Protein AF-A0A3S2V6H8-F1 (afdb_monomer_lite)

Secondary structure (DSSP, 8-state):
--------------------------------------PPPPPP--S--EETTT--HHHHHTSTTTHHHHHHHHHHT---SSTTHHHHTTSS-HHHHHHHTTTEE-----

Radius of gyration: 35.16 Å; chains: 1; bounding box: 97×59×53 Å

Structure (mmCIF, N/CA/C/O backbone):
data_AF-A0A3S2V6H8-F1
#
_entry.id   AF-A0A3S2V6H8-F1
#
loop_
_atom_site.group_PDB
_atom_site.id
_atom_site.type_symbol
_atom_site.label_atom_id
_atom_site.label_alt_id
_atom_site.label_comp_id
_atom_site.label_asym_id
_atom_site.label_entity_id
_atom_site.label_seq_id
_atom_site.pdbx_PDB_ins_code
_atom_site.Cartn_x
_atom_site.Cartn_y
_atom_site.Cartn_z
_atom_site.occupancy
_atom_site.B_iso_or_equiv
_atom_site.auth_seq_id
_atom_site.auth_comp_id
_atom_site.auth_asym_id
_atom_site.auth_atom_id
_atom_site.pdbx_PDB_model_num
ATOM 1 N N . MET A 1 1 ? 82.041 -32.390 -40.086 1.00 47.66 1 MET A N 1
ATOM 2 C CA . MET A 1 1 ? 83.362 -32.470 -39.431 1.00 47.66 1 MET A CA 1
ATOM 3 C C . MET A 1 1 ? 83.383 -31.450 -38.294 1.00 47.66 1 MET A C 1
ATOM 5 O O . MET A 1 1 ? 83.524 -30.266 -38.547 1.00 47.66 1 MET A O 1
ATOM 9 N N . THR A 1 2 ? 83.090 -31.897 -37.073 1.00 42.38 2 THR A N 1
ATOM 10 C CA . THR A 1 2 ? 83.315 -31.185 -35.789 1.00 42.38 2 THR A CA 1
ATOM 11 C C . THR A 1 2 ? 84.765 -31.460 -35.308 1.00 42.38 2 THR A C 1
ATOM 13 O O . THR A 1 2 ? 85.429 -32.228 -36.012 1.00 42.38 2 THR A O 1
ATOM 16 N N . PRO A 1 3 ? 85.302 -30.953 -34.159 1.00 59.88 3 PRO A N 1
ATOM 17 C CA . PRO A 1 3 ? 84.785 -30.036 -33.110 1.00 59.88 3 PRO A CA 1
ATOM 18 C C . PRO A 1 3 ? 85.795 -28.909 -32.678 1.00 59.88 3 PRO A C 1
ATOM 20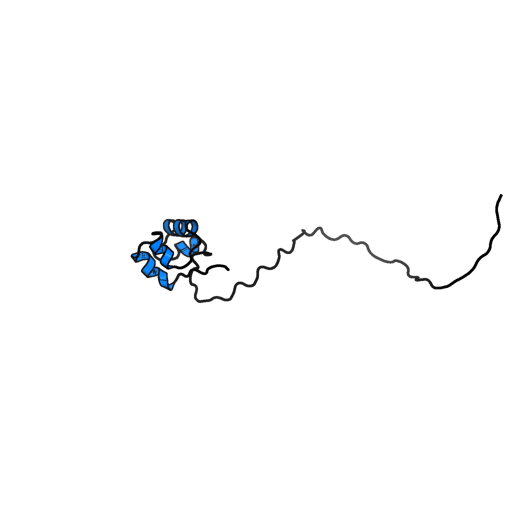 O O . PRO A 1 3 ? 86.796 -28.707 -33.359 1.00 59.88 3 PRO A O 1
ATOM 23 N N . THR A 1 4 ? 85.560 -28.240 -31.518 1.00 51.41 4 THR A N 1
ATOM 24 C CA . THR A 1 4 ? 86.513 -27.660 -30.492 1.00 51.41 4 THR A CA 1
ATOM 25 C C . THR A 1 4 ? 86.004 -26.292 -29.961 1.00 51.41 4 THR A C 1
ATOM 27 O O . THR A 1 4 ? 86.035 -25.331 -30.714 1.00 51.41 4 THR A O 1
ATOM 30 N N . ILE A 1 5 ? 85.347 -26.112 -28.794 1.00 52.03 5 ILE A N 1
ATOM 31 C CA . ILE A 1 5 ? 85.636 -26.345 -27.342 1.00 52.03 5 ILE A CA 1
ATOM 32 C C . ILE A 1 5 ? 86.384 -25.185 -26.624 1.00 52.03 5 ILE A C 1
ATOM 34 O O . ILE A 1 5 ? 87.563 -24.974 -26.903 1.00 52.03 5 ILE A O 1
ATOM 38 N N . ARG A 1 6 ? 85.712 -24.551 -25.628 1.00 44.44 6 ARG A N 1
ATOM 39 C CA . ARG A 1 6 ? 86.173 -24.035 -24.291 1.00 44.44 6 ARG A CA 1
ATOM 40 C C . ARG A 1 6 ? 85.171 -22.972 -23.756 1.00 44.44 6 ARG A C 1
ATOM 42 O O . ARG A 1 6 ? 85.129 -21.882 -24.302 1.00 44.44 6 ARG A O 1
ATOM 49 N N . SER A 1 7 ? 84.202 -23.258 -22.873 1.00 45.09 7 SER A N 1
ATOM 50 C CA . SER A 1 7 ? 84.248 -23.618 -21.429 1.00 45.09 7 SER A CA 1
ATOM 51 C C . SER A 1 7 ? 84.469 -22.449 -20.448 1.00 45.09 7 SER A C 1
ATOM 53 O O . SER A 1 7 ? 85.605 -21.998 -20.342 1.00 45.09 7 SER A O 1
ATOM 55 N N . LEU A 1 8 ? 83.457 -22.099 -19.625 1.00 45.25 8 LEU A N 1
ATOM 56 C CA . LEU A 1 8 ? 83.617 -21.823 -18.175 1.00 45.25 8 LEU A CA 1
ATOM 57 C C . LEU A 1 8 ? 82.272 -21.753 -17.398 1.00 45.25 8 LEU A C 1
ATOM 59 O O . LEU A 1 8 ? 81.368 -21.071 -17.854 1.00 45.25 8 LEU A O 1
ATOM 63 N N . ALA A 1 9 ? 82.238 -22.367 -16.198 1.00 43.03 9 ALA A N 1
ATOM 64 C CA . ALA A 1 9 ? 81.379 -22.081 -15.019 1.00 43.03 9 ALA A CA 1
ATOM 65 C C . ALA A 1 9 ? 79.824 -22.138 -15.128 1.00 43.03 9 ALA A C 1
ATOM 67 O O . ALA A 1 9 ? 79.247 -21.803 -16.150 1.00 43.03 9 ALA A O 1
ATOM 68 N N . ALA A 1 10 ? 79.053 -22.473 -14.078 1.00 40.28 10 ALA A N 1
ATOM 69 C CA . ALA A 1 10 ? 79.316 -23.203 -12.821 1.00 40.28 10 ALA A CA 1
ATOM 70 C C . ALA A 1 10 ? 77.977 -23.564 -12.112 1.00 40.28 10 ALA A C 1
ATOM 72 O O . ALA A 1 10 ? 76.957 -22.944 -12.388 1.00 40.28 10 ALA A O 1
ATOM 73 N N . ALA A 1 11 ? 78.056 -24.481 -11.134 1.00 46.00 11 ALA A N 1
ATOM 74 C CA . ALA A 1 11 ? 77.059 -24.849 -10.104 1.00 46.00 11 ALA A CA 1
ATOM 75 C C . ALA A 1 11 ? 75.820 -25.693 -10.550 1.00 46.00 11 ALA A C 1
ATOM 77 O O . ALA A 1 11 ? 75.172 -25.341 -11.525 1.00 46.00 11 ALA A O 1
ATOM 78 N N . ILE A 1 12 ? 75.448 -26.870 -9.988 1.00 52.94 12 ILE A N 1
ATOM 79 C CA . ILE A 1 12 ? 75.500 -27.455 -8.608 1.00 52.94 12 ILE A CA 1
ATOM 80 C C . ILE A 1 12 ? 74.493 -26.735 -7.688 1.00 52.94 12 ILE A C 1
ATOM 82 O O . ILE A 1 12 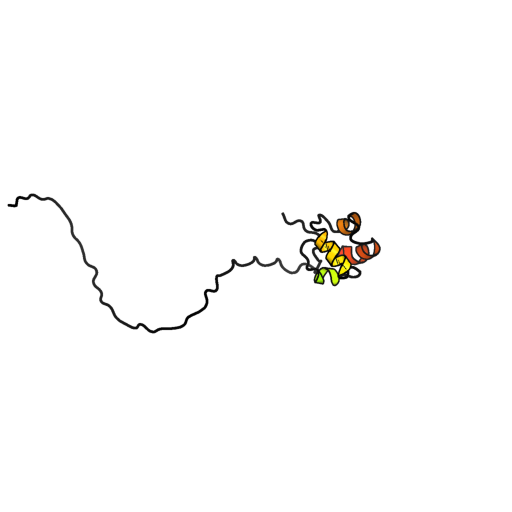? 74.644 -25.541 -7.490 1.00 52.94 12 ILE A O 1
ATOM 86 N N . LEU A 1 13 ? 73.463 -27.327 -7.064 1.00 50.56 13 LEU A N 1
ATOM 87 C CA . LEU A 1 13 ? 72.888 -28.694 -6.962 1.00 50.56 13 LEU A CA 1
ATOM 88 C C . LEU A 1 13 ? 71.332 -28.534 -6.872 1.00 50.56 13 LEU A C 1
ATOM 90 O O . LEU A 1 13 ? 70.850 -27.417 -7.022 1.00 50.56 13 LEU A O 1
ATOM 94 N N . LEU A 1 14 ? 70.440 -29.515 -6.656 1.00 48.12 14 LEU A N 1
ATOM 95 C CA . LEU A 1 14 ? 70.518 -30.908 -6.174 1.00 48.12 14 LEU A CA 1
ATOM 96 C C . LEU A 1 14 ? 69.485 -31.775 -6.953 1.00 48.12 14 LEU A C 1
ATOM 98 O O . LEU A 1 14 ? 69.334 -31.602 -8.158 1.00 48.12 14 LEU A O 1
ATOM 102 N N . ALA A 1 15 ? 68.765 -32.685 -6.289 1.00 47.25 15 ALA A N 1
ATOM 103 C CA . ALA A 1 15 ? 67.639 -33.465 -6.806 1.00 47.25 15 ALA A CA 1
ATOM 104 C C . ALA A 1 15 ? 66.547 -33.613 -5.727 1.00 47.25 15 ALA A C 1
ATOM 106 O O . ALA A 1 15 ? 66.860 -33.695 -4.540 1.00 47.25 15 ALA A O 1
ATOM 107 N N . GLY A 1 16 ? 65.278 -33.685 -6.144 1.00 44.94 16 GLY A N 1
ATOM 108 C CA . GLY A 1 16 ? 64.146 -34.087 -5.303 1.00 44.94 16 GLY A CA 1
ATOM 109 C C . GLY A 1 16 ? 63.636 -35.462 -5.735 1.00 44.94 16 GLY A C 1
ATOM 110 O O . GLY A 1 16 ? 63.381 -35.671 -6.918 1.00 44.94 16 GLY A O 1
ATOM 111 N N . LEU A 1 17 ? 63.514 -36.398 -4.791 1.00 50.97 17 LEU A N 1
ATOM 112 C CA . LEU A 1 17 ? 63.233 -37.812 -5.051 1.00 50.97 17 LEU A CA 1
ATOM 113 C C . LEU A 1 17 ? 62.063 -38.288 -4.171 1.00 50.97 17 LEU A C 1
ATOM 115 O O . LEU A 1 17 ? 62.219 -38.362 -2.956 1.00 50.97 17 LEU A O 1
ATOM 119 N N . ALA A 1 18 ? 60.910 -38.619 -4.762 1.00 42.91 18 ALA A N 1
ATOM 120 C CA . ALA A 1 18 ? 59.823 -39.353 -4.096 1.00 42.91 18 ALA A CA 1
ATOM 121 C C . ALA A 1 18 ? 58.883 -40.008 -5.128 1.00 42.91 18 ALA A C 1
ATOM 123 O O . ALA A 1 18 ? 58.598 -39.426 -6.173 1.00 42.91 18 ALA A O 1
ATOM 124 N N . ALA A 1 19 ? 58.432 -41.230 -4.837 1.00 53.44 19 ALA A N 1
ATOM 125 C CA . ALA A 1 19 ? 57.711 -42.121 -5.753 1.00 53.44 19 ALA A CA 1
ATOM 126 C C . ALA A 1 19 ? 56.174 -42.124 -5.513 1.00 53.44 19 ALA A C 1
ATOM 128 O O . ALA A 1 19 ? 55.722 -41.597 -4.495 1.00 53.44 19 ALA A O 1
ATOM 129 N N . PRO A 1 20 ? 55.354 -42.694 -6.424 1.00 60.16 20 PRO A N 1
ATOM 130 C CA . PRO A 1 20 ? 53.892 -42.582 -6.379 1.00 60.16 20 PRO A CA 1
ATOM 131 C C . PRO A 1 20 ? 53.208 -43.752 -5.652 1.00 60.16 20 PRO A C 1
ATOM 133 O O . PRO A 1 20 ? 53.627 -44.898 -5.809 1.00 60.16 20 PRO A O 1
ATOM 136 N N . ALA A 1 21 ? 52.090 -43.497 -4.957 1.00 45.72 21 ALA A N 1
ATOM 137 C CA . ALA A 1 21 ? 51.143 -44.548 -4.568 1.00 45.72 21 ALA A CA 1
ATOM 138 C C . ALA A 1 21 ? 49.734 -44.035 -4.197 1.00 45.72 21 ALA A C 1
ATOM 140 O O . ALA A 1 21 ? 49.584 -43.136 -3.376 1.00 45.72 21 ALA A O 1
ATOM 141 N N . LEU A 1 22 ? 48.748 -44.781 -4.712 1.00 45.16 22 LEU A N 1
ATOM 142 C CA . LEU A 1 22 ? 47.384 -45.048 -4.221 1.00 45.16 22 LEU A CA 1
ATOM 143 C C . LEU A 1 22 ? 46.158 -44.301 -4.795 1.00 45.16 22 LEU A C 1
ATOM 145 O O . LEU A 1 22 ? 46.011 -43.090 -4.711 1.00 45.16 22 LEU A O 1
ATOM 149 N N . ALA A 1 23 ? 45.213 -45.148 -5.230 1.00 46.94 23 ALA A N 1
ATOM 150 C CA . ALA A 1 23 ? 43.758 -44.978 -5.213 1.00 46.94 23 ALA A CA 1
ATOM 151 C C . ALA A 1 23 ? 43.127 -43.849 -6.053 1.00 46.94 23 ALA A C 1
ATOM 153 O O . ALA A 1 23 ? 42.740 -42.797 -5.551 1.00 46.94 23 ALA A O 1
ATOM 154 N N . GLN A 1 24 ? 42.830 -44.169 -7.317 1.00 49.66 24 GLN A N 1
ATOM 155 C CA . GLN A 1 24 ? 41.635 -43.626 -7.969 1.00 49.66 24 GLN A CA 1
ATOM 156 C C . GLN A 1 24 ? 40.390 -44.339 -7.416 1.00 49.66 24 GLN A C 1
ATOM 158 O O . GLN A 1 24 ? 40.323 -45.567 -7.443 1.00 49.66 24 GLN A O 1
ATOM 163 N N . ALA A 1 25 ? 39.386 -43.579 -6.981 1.00 46.19 25 ALA A N 1
ATOM 164 C CA . ALA A 1 25 ? 38.025 -44.065 -6.763 1.00 46.19 25 ALA A CA 1
ATOM 165 C C . ALA A 1 25 ? 37.035 -43.012 -7.302 1.00 46.19 25 ALA A C 1
ATOM 167 O O . ALA A 1 25 ? 37.191 -41.831 -6.984 1.00 46.19 25 ALA A O 1
ATOM 168 N N . PRO A 1 26 ? 36.051 -43.386 -8.140 1.00 55.19 26 PRO A N 1
ATOM 169 C CA . PRO A 1 26 ? 35.131 -42.430 -8.743 1.00 55.19 26 PRO A CA 1
ATOM 170 C C . PRO A 1 26 ? 33.960 -42.132 -7.801 1.00 55.19 26 PRO A C 1
ATOM 172 O O . PRO A 1 26 ? 33.284 -43.049 -7.338 1.00 55.19 26 PRO A O 1
ATOM 175 N N . ALA A 1 27 ? 33.667 -40.852 -7.565 1.00 45.69 27 ALA A N 1
ATOM 176 C CA . ALA A 1 27 ? 32.480 -40.446 -6.823 1.00 45.69 27 ALA A CA 1
ATOM 177 C C . ALA A 1 27 ? 31.816 -39.207 -7.439 1.00 45.69 27 ALA A C 1
ATOM 179 O O . ALA A 1 27 ? 32.403 -38.133 -7.483 1.00 45.69 27 ALA A O 1
ATOM 180 N N . ALA A 1 28 ? 30.564 -39.410 -7.852 1.00 44.75 28 ALA A N 1
ATOM 181 C CA . ALA A 1 28 ? 29.486 -38.432 -7.978 1.00 44.75 28 ALA A CA 1
ATOM 182 C C . ALA A 1 28 ? 29.724 -37.141 -8.792 1.00 44.75 28 ALA A C 1
ATOM 184 O O . ALA A 1 28 ? 30.356 -36.180 -8.360 1.00 44.75 28 ALA A O 1
ATOM 185 N N . MET A 1 29 ? 28.982 -37.049 -9.899 1.00 51.94 29 MET A N 1
ATOM 186 C CA . MET A 1 29 ? 28.412 -35.775 -10.336 1.00 51.94 29 MET A CA 1
ATOM 187 C C . MET A 1 29 ? 27.681 -35.105 -9.159 1.00 51.94 29 MET A C 1
ATOM 189 O O . MET A 1 29 ? 26.763 -35.696 -8.591 1.00 51.94 29 MET A O 1
ATOM 193 N N . ALA A 1 30 ? 28.029 -33.858 -8.854 1.00 53.34 30 ALA A N 1
ATOM 194 C CA . ALA A 1 30 ? 27.208 -32.954 -8.055 1.00 53.34 30 ALA A CA 1
ATOM 195 C C . ALA A 1 30 ? 27.010 -31.645 -8.846 1.00 53.34 30 ALA A C 1
ATOM 197 O O . ALA A 1 30 ? 27.920 -31.254 -9.584 1.00 53.34 30 ALA A O 1
ATOM 198 N N . PRO A 1 31 ? 25.841 -30.980 -8.769 1.00 46.88 31 PRO A N 1
ATOM 199 C CA . PRO A 1 31 ? 25.548 -29.843 -9.635 1.00 46.88 31 PRO A CA 1
ATOM 200 C C . PRO A 1 31 ? 26.437 -28.641 -9.320 1.00 46.88 31 PRO A C 1
ATOM 202 O O . PRO A 1 31 ? 26.739 -28.368 -8.159 1.00 46.88 31 PRO A O 1
ATOM 205 N N . ALA A 1 32 ? 26.770 -27.858 -10.346 1.00 49.44 32 ALA A N 1
ATOM 206 C CA . ALA A 1 32 ? 27.386 -26.550 -10.171 1.00 49.44 32 ALA A CA 1
ATOM 207 C C . ALA A 1 32 ? 26.380 -25.562 -9.548 1.00 49.44 32 ALA A C 1
ATOM 209 O O . ALA A 1 32 ? 25.735 -24.779 -10.245 1.00 49.44 32 ALA A O 1
ATOM 210 N N . THR A 1 33 ? 26.239 -25.583 -8.222 1.00 45.50 33 THR A N 1
ATOM 211 C CA . THR A 1 33 ? 25.584 -24.503 -7.480 1.00 45.50 33 THR A CA 1
ATOM 212 C C . THR A 1 33 ? 26.542 -23.325 -7.383 1.00 45.50 33 THR A C 1
ATOM 214 O O . THR A 1 33 ? 27.320 -23.213 -6.435 1.00 45.50 33 THR A O 1
ATOM 217 N N . THR A 1 34 ? 26.487 -22.445 -8.380 1.00 53.88 34 THR A N 1
ATOM 218 C CA . THR A 1 34 ? 27.122 -21.126 -8.336 1.00 53.88 34 THR A CA 1
ATOM 219 C C . THR A 1 34 ? 26.700 -20.409 -7.049 1.00 53.88 34 THR A C 1
ATOM 221 O O . THR A 1 34 ? 25.497 -20.205 -6.857 1.00 53.88 34 THR A O 1
ATOM 224 N N . PRO A 1 35 ? 27.627 -19.990 -6.169 1.00 49.97 35 PRO A N 1
ATOM 225 C CA . PRO A 1 35 ? 27.273 -19.153 -5.034 1.00 49.97 35 PRO A CA 1
ATOM 226 C C . PRO A 1 35 ? 26.843 -17.778 -5.554 1.00 49.97 35 PRO A C 1
ATOM 228 O O . PRO A 1 35 ? 27.675 -16.928 -5.872 1.00 49.97 35 PRO A O 1
ATOM 231 N N . ALA A 1 36 ? 25.533 -17.558 -5.671 1.00 58.59 36 ALA A N 1
ATOM 232 C CA . ALA A 1 36 ? 25.000 -16.217 -5.861 1.00 58.59 36 ALA A CA 1
ATOM 233 C C . ALA A 1 36 ? 25.467 -15.347 -4.675 1.00 58.59 36 ALA A C 1
ATOM 235 O O . ALA A 1 36 ? 25.407 -15.811 -3.531 1.00 58.59 36 ALA A O 1
ATOM 236 N N . PRO A 1 37 ? 25.969 -14.121 -4.912 1.00 56.22 37 PRO A N 1
ATOM 237 C CA . PRO A 1 37 ? 26.572 -13.321 -3.856 1.00 56.22 37 PRO A CA 1
ATOM 238 C C . PRO A 1 37 ? 25.553 -13.049 -2.750 1.00 56.22 37 PRO A C 1
ATOM 240 O O . PRO A 1 37 ? 24.423 -12.640 -3.021 1.00 56.22 37 PRO A O 1
ATOM 243 N N . ALA A 1 38 ? 25.972 -13.284 -1.504 1.00 56.44 38 ALA A N 1
ATOM 244 C CA . ALA A 1 38 ? 25.116 -13.202 -0.332 1.00 56.44 38 ALA A CA 1
ATOM 245 C C . ALA A 1 38 ? 24.359 -11.865 -0.279 1.00 56.44 38 ALA A C 1
ATOM 247 O O . ALA A 1 38 ? 24.951 -10.792 -0.118 1.00 56.44 38 ALA A O 1
ATOM 248 N N . GLY A 1 39 ? 23.030 -11.943 -0.391 1.00 54.03 39 GLY A N 1
ATOM 249 C CA . GLY A 1 39 ? 22.150 -10.813 -0.137 1.00 54.03 39 GLY A CA 1
ATOM 250 C C . GLY A 1 39 ? 22.389 -10.303 1.282 1.00 54.03 39 GLY A C 1
ATOM 251 O O . GLY A 1 39 ? 22.290 -11.065 2.242 1.00 54.03 39 GLY A O 1
ATOM 252 N N . LYS A 1 40 ? 22.745 -9.019 1.399 1.00 61.16 40 LYS A N 1
ATOM 253 C CA . LYS A 1 40 ? 23.036 -8.352 2.678 1.00 61.16 40 LYS A CA 1
ATOM 254 C C . LYS A 1 40 ? 21.902 -8.618 3.684 1.00 61.16 40 LYS A C 1
ATOM 256 O O . LYS A 1 40 ? 20.744 -8.579 3.260 1.00 61.16 40 LYS A O 1
ATOM 261 N N . PRO A 1 41 ? 22.191 -8.818 4.986 1.00 55.62 41 PRO A N 1
ATOM 262 C CA . PRO A 1 41 ? 21.147 -9.021 5.984 1.00 55.62 41 PRO A CA 1
ATOM 263 C C . PRO A 1 41 ? 20.136 -7.876 5.920 1.00 55.62 41 PRO A C 1
ATOM 265 O O . PRO A 1 41 ? 20.513 -6.706 6.032 1.00 55.62 41 PRO A O 1
ATOM 268 N N . ALA A 1 42 ? 18.860 -8.203 5.711 1.00 61.41 42 ALA A N 1
ATOM 269 C CA . ALA A 1 42 ? 17.801 -7.210 5.791 1.00 61.41 42 ALA A CA 1
ATOM 270 C C . ALA A 1 42 ? 17.814 -6.620 7.215 1.00 61.41 42 ALA A C 1
ATOM 272 O O . ALA A 1 42 ? 17.815 -7.393 8.178 1.00 61.41 42 ALA A O 1
ATOM 273 N N . PRO A 1 43 ? 17.881 -5.285 7.382 1.00 56.16 43 PRO A N 1
ATOM 274 C CA . PRO A 1 43 ? 17.966 -4.690 8.707 1.00 56.16 43 PRO A CA 1
ATOM 275 C C . PRO A 1 43 ? 16.728 -5.064 9.524 1.00 56.16 43 PRO A C 1
ATOM 277 O O . PRO A 1 43 ? 15.611 -5.051 9.007 1.00 56.16 43 PRO A O 1
ATOM 280 N N . ALA A 1 44 ? 16.970 -5.413 10.790 1.00 52.62 44 ALA A N 1
ATOM 281 C CA . ALA A 1 44 ? 16.011 -6.039 11.691 1.00 52.62 44 ALA A CA 1
ATOM 282 C C . ALA A 1 44 ? 14.649 -5.330 11.749 1.00 52.62 44 ALA A C 1
ATOM 284 O O . ALA A 1 44 ? 14.553 -4.115 11.555 1.00 52.62 44 ALA A O 1
ATOM 285 N N . ALA A 1 45 ? 13.616 -6.118 12.063 1.00 52.19 45 ALA A N 1
ATOM 286 C CA . ALA A 1 45 ? 12.218 -5.716 12.132 1.00 52.19 45 ALA A CA 1
ATOM 287 C C . ALA A 1 45 ? 11.999 -4.443 12.970 1.00 52.19 45 ALA A C 1
ATOM 289 O O . ALA A 1 45 ? 11.788 -4.477 14.181 1.00 52.19 45 ALA A O 1
ATOM 290 N N . LYS A 1 46 ? 11.987 -3.304 12.274 1.00 50.47 46 LYS A N 1
ATOM 291 C CA . LYS A 1 46 ? 11.282 -2.093 12.696 1.00 50.47 46 LYS A CA 1
ATOM 292 C C . LYS A 1 46 ? 9.788 -2.444 12.837 1.00 50.47 46 LYS A C 1
ATOM 294 O O . LYS A 1 46 ? 9.356 -3.416 12.206 1.00 50.47 46 LYS A O 1
ATOM 299 N N . PRO A 1 47 ? 8.979 -1.684 13.606 1.00 52.66 47 PRO A N 1
ATOM 300 C CA . PRO A 1 47 ? 7.522 -1.826 13.548 1.00 52.66 47 PRO A CA 1
ATOM 301 C C . PRO A 1 47 ? 7.085 -1.877 12.080 1.00 52.66 47 PRO A C 1
ATOM 303 O O . PRO A 1 47 ? 7.613 -1.117 11.267 1.00 52.66 47 PRO A O 1
ATOM 306 N N . ALA A 1 48 ? 6.211 -2.831 11.745 1.00 71.12 48 ALA A N 1
ATOM 307 C CA . ALA A 1 48 ? 5.992 -3.307 10.378 1.00 71.12 48 ALA A CA 1
ATOM 308 C C . ALA A 1 48 ? 5.213 -2.302 9.507 1.00 71.12 48 ALA A C 1
ATOM 310 O O . ALA A 1 48 ? 4.078 -2.547 9.104 1.00 71.12 48 ALA A O 1
ATOM 311 N N . LEU A 1 49 ? 5.828 -1.151 9.237 1.00 86.19 49 LEU A N 1
ATOM 312 C CA . LEU A 1 49 ? 5.312 -0.142 8.332 1.00 86.19 49 LEU A CA 1
ATOM 313 C C . LEU A 1 49 ? 5.645 -0.544 6.894 1.00 86.19 49 LEU A C 1
ATOM 315 O O . LEU A 1 49 ? 6.789 -0.861 6.556 1.00 86.19 49 LEU A O 1
ATOM 319 N N . VAL A 1 50 ? 4.622 -0.524 6.049 1.00 90.25 50 VAL A N 1
ATOM 320 C CA . VAL A 1 50 ? 4.691 -0.947 4.653 1.00 90.25 50 VAL A CA 1
ATOM 321 C C . VAL A 1 50 ? 5.350 0.160 3.829 1.00 90.25 50 VAL A C 1
ATOM 323 O O . VAL A 1 50 ? 4.848 1.284 3.755 1.00 90.25 50 VAL A O 1
ATOM 326 N N . ASP A 1 51 ? 6.496 -0.144 3.217 1.00 91.75 51 ASP A N 1
ATOM 327 C CA . ASP A 1 51 ? 7.222 0.807 2.373 1.00 91.75 51 ASP A CA 1
ATOM 328 C C . ASP A 1 51 ? 6.582 0.904 0.982 1.00 91.75 51 ASP A C 1
ATOM 330 O O . ASP A 1 51 ? 6.636 -0.038 0.198 1.00 91.75 51 ASP A O 1
ATOM 334 N N . ILE A 1 52 ? 5.996 2.044 0.628 1.00 91.88 52 ILE A N 1
ATOM 335 C CA . ILE A 1 52 ? 5.180 2.174 -0.593 1.00 91.88 52 ILE A CA 1
ATOM 336 C C . ILE A 1 52 ? 5.991 2.071 -1.896 1.00 91.88 52 ILE A C 1
ATOM 338 O O . ILE A 1 52 ? 5.403 1.862 -2.961 1.00 91.88 52 ILE A O 1
ATOM 342 N N . ASN A 1 53 ? 7.322 2.184 -1.814 1.00 92.50 53 ASN A N 1
ATOM 343 C CA . ASN A 1 53 ? 8.256 2.059 -2.935 1.00 92.50 53 ASN A CA 1
ATOM 344 C C . ASN A 1 53 ? 8.735 0.615 -3.151 1.00 92.50 53 ASN A C 1
ATOM 346 O O . ASN A 1 53 ? 8.986 0.228 -4.294 1.00 92.50 53 ASN A O 1
ATOM 350 N N . SER A 1 54 ? 8.835 -0.182 -2.085 1.00 89.62 54 SER A N 1
ATOM 351 C CA . SER A 1 54 ? 9.410 -1.538 -2.119 1.00 89.62 54 SER A CA 1
ATOM 352 C C . SER A 1 54 ? 8.418 -2.658 -1.799 1.00 89.62 54 SER A C 1
ATOM 354 O O . SER A 1 54 ? 8.704 -3.808 -2.116 1.00 89.62 54 SER A O 1
ATOM 356 N N . ALA A 1 55 ? 7.265 -2.359 -1.197 1.00 90.62 55 ALA A N 1
ATOM 357 C CA . ALA A 1 55 ? 6.273 -3.357 -0.802 1.00 90.62 55 ALA A CA 1
ATOM 358 C C . ALA A 1 55 ? 5.730 -4.157 -1.992 1.00 90.62 55 ALA A C 1
ATOM 360 O O . ALA A 1 55 ? 5.575 -3.626 -3.100 1.00 90.62 55 ALA A O 1
ATOM 361 N N . SER A 1 56 ? 5.377 -5.414 -1.736 1.00 91.19 56 SER A N 1
ATOM 362 C CA . SER A 1 56 ? 4.631 -6.252 -2.680 1.00 91.19 56 SER A CA 1
ATOM 363 C C . SER A 1 56 ? 3.180 -5.767 -2.828 1.00 91.19 56 SER A C 1
ATOM 365 O O . SER A 1 56 ? 2.654 -5.148 -1.897 1.00 91.19 56 SER A O 1
ATOM 367 N N . PRO A 1 57 ? 2.496 -6.047 -3.956 1.00 90.00 57 PRO A N 1
ATOM 368 C CA . PRO A 1 57 ? 1.082 -5.702 -4.121 1.00 90.00 57 PRO A CA 1
ATOM 369 C C . PRO A 1 57 ? 0.206 -6.289 -3.004 1.00 90.00 57 PRO A C 1
ATOM 371 O O . PRO A 1 57 ? -0.642 -5.575 -2.483 1.00 90.00 57 PRO A O 1
ATOM 374 N N . ASP A 1 58 ? 0.480 -7.512 -2.550 1.00 89.75 58 ASP A N 1
ATOM 375 C CA . ASP A 1 58 ? -0.232 -8.187 -1.452 1.00 89.75 58 ASP A CA 1
ATOM 376 C C . ASP A 1 58 ? -0.053 -7.478 -0.097 1.00 89.75 58 ASP A C 1
ATOM 378 O O . ASP A 1 58 ? -0.980 -7.388 0.704 1.00 89.75 58 ASP A O 1
ATOM 382 N N . GLN A 1 59 ? 1.131 -6.907 0.161 1.00 90.94 59 GLN A N 1
ATOM 383 C CA . GLN A 1 59 ? 1.382 -6.125 1.381 1.00 90.94 59 GLN A CA 1
ATOM 384 C C . GLN A 1 59 ? 0.655 -4.779 1.370 1.00 90.94 59 GLN A C 1
ATOM 386 O O . GLN A 1 59 ? 0.354 -4.236 2.431 1.00 90.94 59 GLN A O 1
ATOM 391 N N . LEU A 1 60 ? 0.402 -4.229 0.181 1.00 91.00 60 LEU A N 1
ATOM 392 C CA . LEU A 1 60 ? -0.412 -3.033 0.017 1.00 91.00 60 LEU A CA 1
ATOM 393 C C . LEU A 1 60 ? -1.902 -3.381 0.113 1.00 91.00 60 LEU A C 1
ATOM 395 O O . LEU A 1 60 ? -2.629 -2.662 0.785 1.00 91.00 60 LEU A O 1
ATOM 399 N N . ASP A 1 61 ? -2.347 -4.482 -0.497 1.00 90.25 61 ASP A N 1
ATOM 400 C CA . ASP A 1 61 ? -3.725 -4.993 -0.417 1.00 90.25 61 ASP A CA 1
ATOM 401 C C . ASP A 1 61 ? -4.176 -5.229 1.034 1.00 90.25 61 ASP A C 1
ATOM 403 O O . ASP A 1 61 ? -5.256 -4.778 1.415 1.00 90.25 61 ASP A O 1
ATOM 407 N N . ALA A 1 62 ? -3.295 -5.795 1.869 1.00 89.31 62 ALA A N 1
ATOM 408 C CA . ALA A 1 62 ? -3.518 -6.024 3.299 1.00 89.31 62 ALA A CA 1
ATOM 409 C C . ALA A 1 62 ? -3.729 -4.746 4.149 1.00 89.31 62 ALA A C 1
ATOM 411 O O . ALA A 1 62 ? -4.038 -4.838 5.342 1.00 89.31 62 ALA A O 1
ATOM 412 N N . LEU A 1 63 ? -3.555 -3.546 3.582 1.00 88.94 63 LEU A N 1
ATOM 413 C CA . LEU A 1 63 ? -3.840 -2.280 4.261 1.00 88.94 63 LEU A CA 1
ATOM 414 C C . LEU A 1 63 ? -5.328 -1.898 4.127 1.00 88.94 63 LEU A C 1
ATOM 416 O O . LEU A 1 63 ? -5.903 -1.990 3.037 1.00 88.94 63 LEU A O 1
ATOM 420 N N . PRO A 1 64 ? -5.963 -1.382 5.198 1.00 87.75 64 PRO A N 1
ATOM 421 C CA . PRO A 1 64 ? -7.387 -1.063 5.184 1.00 87.75 64 PRO A CA 1
ATOM 422 C C . PRO A 1 64 ? -7.726 -0.020 4.108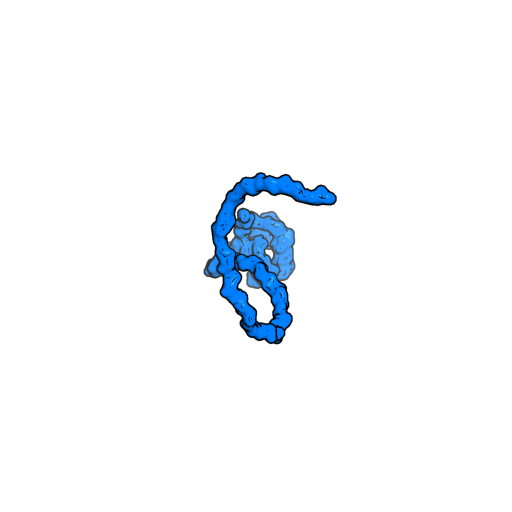 1.00 87.75 64 PRO A C 1
ATOM 424 O O . PRO A 1 64 ? -7.213 1.096 4.117 1.00 87.75 64 PRO A O 1
ATOM 427 N N . GLY A 1 65 ? -8.615 -0.388 3.182 1.00 87.00 65 GLY A N 1
ATOM 428 C CA . GLY A 1 65 ? -9.115 0.495 2.123 1.00 87.00 65 GLY A CA 1
ATOM 429 C C . GLY A 1 65 ? -8.236 0.610 0.870 1.00 87.00 65 GLY A C 1
ATOM 430 O O . GLY A 1 65 ? -8.629 1.318 -0.059 1.00 87.00 65 GLY A O 1
ATOM 431 N N . ILE A 1 66 ? -7.088 -0.077 0.807 1.00 89.62 66 ILE A N 1
ATOM 432 C CA . ILE A 1 66 ? -6.293 -0.194 -0.426 1.00 89.62 66 ILE A CA 1
ATOM 433 C C . ILE A 1 66 ? -6.973 -1.186 -1.380 1.00 89.62 66 ILE A C 1
ATOM 435 O O . ILE A 1 66 ? -7.602 -0.772 -2.357 1.00 89.62 66 ILE A O 1
ATOM 439 N N . GLY A 1 67 ? -6.868 -2.487 -1.101 1.00 89.75 67 GLY A N 1
ATOM 440 C CA . GLY A 1 67 ? -7.283 -3.539 -2.029 1.00 89.75 67 GLY A CA 1
ATOM 441 C C . GLY A 1 67 ? -6.478 -3.574 -3.344 1.00 89.75 67 GLY A C 1
ATOM 442 O O . GLY A 1 67 ? -5.816 -2.604 -3.734 1.00 89.75 67 GLY A O 1
ATOM 443 N N . ALA A 1 68 ? -6.578 -4.679 -4.082 1.00 90.25 68 ALA A N 1
ATOM 444 C CA . ALA A 1 68 ? -5.778 -4.958 -5.277 1.00 90.25 68 ALA A CA 1
ATOM 445 C C . ALA A 1 68 ? -5.787 -3.824 -6.323 1.00 90.25 68 ALA A C 1
ATOM 447 O O . ALA A 1 68 ? -4.752 -3.503 -6.909 1.00 90.25 68 ALA A O 1
ATOM 448 N N . ALA A 1 69 ? -6.931 -3.157 -6.516 1.00 90.50 69 ALA A N 1
ATOM 449 C CA . ALA A 1 69 ? -7.066 -2.047 -7.462 1.00 90.50 69 ALA A CA 1
ATOM 450 C C . ALA A 1 69 ? -6.198 -0.829 -7.090 1.00 90.50 69 ALA A C 1
ATOM 452 O O . ALA A 1 69 ? -5.547 -0.240 -7.958 1.00 90.50 69 ALA A O 1
ATOM 453 N N . ARG A 1 70 ? -6.149 -0.446 -5.804 1.00 90.81 70 ARG A N 1
ATOM 454 C CA . ARG A 1 70 ? -5.284 0.654 -5.345 1.00 90.81 70 ARG A CA 1
ATOM 455 C C . ARG A 1 70 ? -3.841 0.188 -5.196 1.00 90.81 70 ARG A C 1
ATOM 457 O O . ARG A 1 70 ? -2.947 0.953 -5.537 1.00 90.81 70 ARG A O 1
ATOM 464 N N . ALA A 1 71 ? -3.598 -1.054 -4.773 1.00 92.50 71 ALA A N 1
ATOM 465 C CA . ALA A 1 71 ? -2.257 -1.634 -4.714 1.00 92.50 71 ALA A CA 1
ATOM 466 C C . ALA A 1 71 ? -1.569 -1.588 -6.091 1.00 92.50 71 ALA A C 1
ATOM 468 O O . ALA A 1 71 ? -0.446 -1.098 -6.201 1.00 92.50 71 ALA A O 1
ATOM 469 N N . ALA A 1 72 ? -2.272 -1.979 -7.160 1.00 92.94 72 ALA A N 1
ATOM 470 C CA . ALA A 1 72 ? -1.779 -1.869 -8.533 1.00 92.94 72 ALA A CA 1
ATOM 471 C C . ALA A 1 72 ? -1.497 -0.411 -8.948 1.00 92.94 72 ALA A C 1
ATOM 473 O O . ALA A 1 72 ? -0.476 -0.135 -9.582 1.00 92.94 72 ALA A O 1
ATOM 474 N N . ALA A 1 73 ? -2.355 0.539 -8.556 1.00 92.75 73 ALA A N 1
ATOM 475 C CA . ALA A 1 73 ? -2.132 1.965 -8.806 1.00 92.75 73 ALA A CA 1
ATOM 476 C C . ALA A 1 73 ? -0.904 2.515 -8.051 1.00 92.75 73 ALA A C 1
ATOM 478 O O . ALA A 1 73 ? -0.154 3.311 -8.616 1.00 92.75 73 ALA A O 1
ATOM 479 N N . ILE A 1 74 ? -0.658 2.051 -6.818 1.00 92.75 74 ILE A N 1
ATOM 480 C CA . ILE A 1 74 ? 0.548 2.375 -6.042 1.00 92.75 74 ILE A CA 1
ATOM 481 C C . ILE A 1 74 ? 1.791 1.810 -6.736 1.00 92.75 74 ILE A C 1
ATOM 483 O O . ILE A 1 74 ? 2.746 2.541 -6.968 1.00 92.75 74 ILE A O 1
ATOM 487 N N . VAL A 1 75 ? 1.786 0.532 -7.126 1.00 92.00 75 VAL A N 1
ATOM 488 C CA . VAL A 1 75 ? 2.924 -0.088 -7.831 1.00 92.00 75 VAL A CA 1
ATOM 489 C C . VAL A 1 75 ? 3.234 0.650 -9.140 1.00 92.00 75 VAL A C 1
ATOM 491 O O . VAL A 1 75 ? 4.398 0.937 -9.415 1.00 92.00 75 VAL A O 1
ATOM 494 N N . LYS A 1 76 ? 2.206 1.035 -9.910 1.00 92.31 76 LYS A N 1
ATOM 495 C CA . LYS A 1 76 ? 2.350 1.775 -11.176 1.00 92.31 76 LYS A CA 1
ATOM 496 C C . LYS A 1 76 ? 2.838 3.224 -11.006 1.00 92.31 76 LYS A C 1
ATOM 498 O O . LYS A 1 76 ? 3.398 3.775 -11.949 1.00 92.31 76 LYS A O 1
ATOM 503 N N . GLY A 1 77 ? 2.616 3.855 -9.851 1.00 89.12 77 GLY A N 1
ATOM 504 C CA . GLY A 1 77 ? 2.955 5.265 -9.604 1.00 89.12 77 GLY A CA 1
ATOM 505 C C . GLY A 1 77 ? 4.326 5.524 -8.962 1.00 89.12 77 GLY A C 1
ATOM 506 O O . GLY A 1 77 ? 4.636 6.686 -8.671 1.00 89.12 77 GLY A O 1
ATOM 507 N N . ARG A 1 78 ? 5.124 4.470 -8.732 1.00 90.50 78 ARG A N 1
ATOM 508 C CA . ARG A 1 78 ? 6.488 4.537 -8.177 1.00 90.50 78 ARG A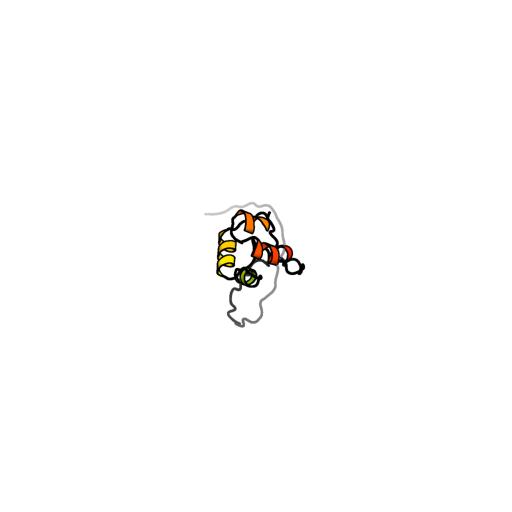 CA 1
ATOM 509 C C . ARG A 1 78 ? 7.453 5.276 -9.126 1.00 90.50 78 ARG A C 1
ATOM 511 O O . ARG A 1 78 ? 7.300 5.157 -10.340 1.00 90.50 78 ARG A O 1
ATOM 518 N N . PRO A 1 79 ? 8.487 5.969 -8.610 1.00 91.69 79 PRO A N 1
ATOM 519 C CA . PRO A 1 79 ? 8.825 6.148 -7.195 1.00 91.69 79 PRO A CA 1
ATOM 520 C C . PRO A 1 79 ? 8.022 7.268 -6.508 1.00 91.69 79 PRO A C 1
ATOM 522 O O . PRO A 1 79 ? 7.550 8.213 -7.145 1.00 91.69 79 PRO A O 1
ATOM 525 N N . TYR A 1 80 ? 7.928 7.172 -5.182 1.00 91.50 80 TYR A N 1
ATOM 526 C CA . TYR A 1 80 ? 7.363 8.182 -4.288 1.00 91.50 80 TYR A CA 1
ATOM 527 C C . TYR A 1 80 ? 8.434 8.753 -3.352 1.00 91.50 80 TYR A C 1
ATOM 529 O O . TYR A 1 80 ? 9.239 8.019 -2.776 1.00 91.50 80 TYR A O 1
ATOM 537 N N . ARG A 1 81 ? 8.412 10.068 -3.148 1.00 90.94 81 ARG A N 1
ATOM 538 C CA . ARG A 1 81 ? 9.252 10.795 -2.185 1.00 90.94 81 ARG A CA 1
ATOM 539 C C . ARG A 1 81 ? 8.716 10.747 -0.756 1.00 90.94 81 ARG A C 1
ATOM 541 O O . ARG A 1 81 ? 9.492 10.902 0.179 1.00 90.94 81 ARG A O 1
ATOM 548 N N . GLY A 1 82 ? 7.406 10.574 -0.600 1.00 90.81 82 GLY A N 1
ATOM 549 C CA . GLY A 1 82 ? 6.697 10.629 0.675 1.00 90.81 82 GLY A CA 1
ATOM 550 C C . GLY A 1 82 ? 5.347 9.922 0.585 1.00 90.81 82 GLY A C 1
ATOM 551 O O . GLY A 1 82 ? 4.797 9.760 -0.505 1.00 90.81 82 GLY A O 1
ATOM 552 N N . LYS A 1 83 ? 4.797 9.517 1.733 1.00 89.44 83 LYS A N 1
ATOM 553 C CA . LYS A 1 83 ? 3.472 8.878 1.817 1.00 89.44 83 LYS A CA 1
ATOM 554 C C . LYS A 1 83 ? 2.339 9.796 1.340 1.00 89.44 83 LYS A C 1
ATOM 556 O O . LYS A 1 83 ? 1.389 9.322 0.723 1.00 89.44 83 LYS A O 1
ATOM 561 N N . ASP A 1 84 ? 2.496 11.104 1.505 1.00 91.56 84 ASP A N 1
ATOM 562 C CA . ASP A 1 84 ? 1.535 12.129 1.087 1.00 91.56 84 ASP A CA 1
ATOM 563 C C . ASP A 1 84 ? 1.377 12.221 -0.443 1.00 91.56 84 ASP A C 1
ATOM 565 O O . ASP A 1 84 ? 0.334 12.652 -0.937 1.00 91.56 84 ASP A O 1
ATOM 569 N N . GLU A 1 85 ? 2.352 11.737 -1.227 1.00 92.44 85 GLU A N 1
ATOM 570 C CA . GLU A 1 85 ? 2.192 11.645 -2.684 1.00 92.44 85 GLU A CA 1
ATOM 571 C C . GLU A 1 85 ? 1.071 10.690 -3.106 1.00 92.44 85 GLU A C 1
ATOM 573 O O . GLU A 1 85 ? 0.526 10.857 -4.197 1.00 92.44 85 GLU A O 1
ATOM 578 N N . LEU A 1 86 ? 0.673 9.734 -2.260 1.00 91.25 86 LEU A N 1
ATOM 579 C CA . LEU A 1 86 ? -0.491 8.887 -2.527 1.00 91.25 86 LEU A CA 1
ATOM 580 C C . LEU A 1 86 ? -1.780 9.710 -2.644 1.00 91.25 86 LEU A C 1
ATOM 582 O O . LEU A 1 86 ? -2.647 9.374 -3.454 1.00 91.25 86 LEU A O 1
ATOM 586 N N . LEU A 1 87 ? -1.881 10.807 -1.888 1.00 91.62 87 LEU A N 1
ATOM 587 C CA . LEU A 1 87 ? -2.988 11.753 -1.965 1.00 91.62 87 LEU A CA 1
ATOM 588 C C . LEU A 1 87 ? -2.771 12.772 -3.095 1.00 91.62 87 LEU A C 1
ATOM 590 O O . LEU A 1 87 ? -3.661 12.960 -3.925 1.00 91.62 87 LEU A O 1
ATOM 594 N N . SER A 1 88 ? -1.578 13.369 -3.201 1.00 91.19 88 SER A N 1
ATOM 595 C CA . SER A 1 88 ? -1.275 14.391 -4.222 1.00 91.19 88 SER A CA 1
ATOM 596 C C . SER A 1 88 ? -1.374 13.865 -5.661 1.00 91.19 88 SER A C 1
ATOM 598 O O . SER A 1 88 ? -1.907 14.552 -6.531 1.00 91.19 88 SER A O 1
ATOM 600 N N . LYS A 1 89 ? -0.936 12.624 -5.920 1.00 89.62 89 LYS A N 1
ATOM 601 C CA . LYS A 1 89 ? -1.111 11.933 -7.215 1.00 89.62 89 LYS A CA 1
ATOM 602 C C . LYS A 1 89 ? -2.508 11.310 -7.386 1.00 89.62 89 LYS A C 1
ATOM 604 O O . LYS A 1 89 ? -2.741 10.617 -8.373 1.00 89.62 89 LYS A O 1
ATOM 609 N N . LYS A 1 90 ? -3.438 11.532 -6.444 1.00 89.75 90 LYS A N 1
ATOM 610 C CA . LYS A 1 90 ? -4.812 10.988 -6.422 1.00 89.75 90 LYS A CA 1
ATOM 611 C C . LYS A 1 90 ? -4.884 9.454 -6.514 1.00 89.75 90 LYS A C 1
ATOM 613 O O . LYS A 1 90 ? -5.894 8.900 -6.948 1.00 89.75 90 LYS A O 1
ATOM 618 N N . ILE A 1 91 ? -3.832 8.760 -6.072 1.00 90.31 91 ILE A N 1
ATOM 619 C CA . ILE A 1 91 ? -3.797 7.292 -5.996 1.00 90.31 91 ILE A CA 1
ATOM 620 C C . ILE A 1 91 ? -4.798 6.813 -4.941 1.00 90.31 91 ILE A C 1
ATOM 622 O O . ILE A 1 91 ? -5.535 5.854 -5.180 1.00 90.31 91 ILE A O 1
ATOM 626 N N . LEU A 1 92 ? -4.881 7.521 -3.810 1.00 90.50 92 LEU A N 1
ATOM 627 C CA . LEU A 1 92 ? -5.810 7.267 -2.709 1.00 90.50 92 LEU A CA 1
ATOM 628 C C . LEU A 1 92 ? -6.693 8.489 -2.414 1.00 90.50 92 LEU A C 1
ATOM 630 O O . LEU A 1 92 ? -6.224 9.621 -2.531 1.00 90.50 92 LEU A O 1
ATOM 634 N N . PRO A 1 93 ? -7.956 8.287 -1.995 1.00 91.31 93 PRO A N 1
ATOM 635 C CA . PRO A 1 93 ? -8.765 9.346 -1.406 1.00 91.31 93 PRO A CA 1
ATOM 636 C C . PRO A 1 93 ? -8.318 9.612 0.039 1.00 91.31 93 PRO A C 1
ATOM 638 O O . PRO A 1 93 ? -7.838 8.700 0.719 1.00 91.31 93 PRO A O 1
ATOM 641 N N . SER A 1 94 ? -8.564 10.823 0.546 1.00 90.81 94 SER A N 1
ATOM 642 C CA . SER A 1 94 ? -8.178 11.230 1.907 1.00 90.81 94 SER A CA 1
ATOM 643 C C . SER A 1 94 ? -8.669 10.262 2.990 1.00 90.81 94 SER A C 1
ATOM 645 O O . SER A 1 94 ? -7.919 9.946 3.902 1.00 90.81 94 SER A O 1
ATOM 647 N N . ASN A 1 95 ? -9.888 9.724 2.847 1.00 91.19 95 ASN A N 1
ATOM 648 C CA . ASN A 1 95 ? -10.482 8.777 3.800 1.00 91.19 95 ASN A CA 1
ATOM 649 C C . ASN A 1 95 ? -9.673 7.473 3.960 1.00 91.19 95 ASN A C 1
ATOM 651 O O . ASN A 1 95 ? -9.544 6.953 5.061 1.00 91.19 95 ASN A O 1
ATOM 655 N N . VAL A 1 96 ? -9.107 6.947 2.866 1.00 90.88 96 VAL A N 1
ATOM 656 C CA . VAL A 1 96 ? -8.252 5.746 2.917 1.00 90.88 96 VAL A CA 1
ATOM 657 C C . VAL A 1 96 ? -6.853 6.115 3.395 1.00 90.88 96 VAL A C 1
ATOM 659 O O . VAL A 1 96 ? -6.270 5.388 4.193 1.00 90.88 96 VAL A O 1
ATOM 662 N N . TYR A 1 97 ? -6.325 7.255 2.935 1.00 92.50 97 TYR A N 1
ATOM 663 C CA . TYR A 1 97 ? -5.014 7.737 3.363 1.00 92.50 97 TYR A CA 1
ATOM 664 C C . TYR A 1 97 ? -4.938 7.896 4.888 1.00 92.50 97 TYR A C 1
ATOM 666 O O . TYR A 1 97 ? -3.972 7.439 5.497 1.00 92.50 97 TYR A O 1
ATOM 674 N N . ASP A 1 98 ? -5.975 8.458 5.514 1.00 92.56 98 ASP A N 1
ATOM 675 C CA . ASP A 1 98 ? -5.990 8.695 6.958 1.00 92.56 98 ASP A CA 1
ATOM 676 C C . ASP A 1 98 ? -5.881 7.400 7.780 1.00 92.56 98 ASP A C 1
ATOM 678 O O . ASP A 1 98 ? -5.117 7.343 8.738 1.00 92.56 98 ASP A O 1
ATOM 682 N N . GLY A 1 99 ? -6.546 6.323 7.344 1.00 90.44 99 GLY A N 1
ATOM 683 C CA . GLY A 1 99 ? -6.492 5.013 8.005 1.00 90.44 99 GLY A CA 1
ATOM 684 C C . GLY A 1 9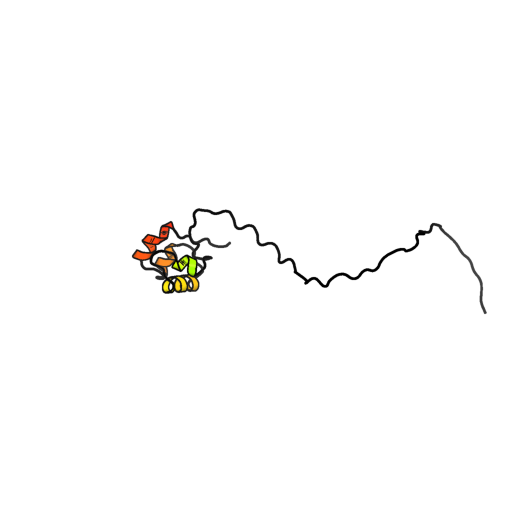9 ? -5.180 4.234 7.823 1.00 90.44 99 GLY A C 1
ATOM 685 O O . GLY A 1 99 ? -4.962 3.241 8.525 1.00 90.44 99 GLY A O 1
ATOM 686 N N . ILE A 1 100 ? -4.305 4.651 6.898 1.00 91.19 100 ILE A N 1
ATOM 687 C CA . ILE A 1 100 ? -3.036 3.959 6.605 1.00 91.19 100 ILE A CA 1
ATOM 688 C C . ILE A 1 100 ? -1.785 4.804 6.853 1.00 91.19 100 ILE A C 1
ATOM 690 O O . ILE A 1 100 ? -0.704 4.223 6.925 1.00 91.19 100 ILE A O 1
ATOM 694 N N . LYS A 1 101 ? -1.885 6.136 6.973 1.00 89.12 101 LYS A N 1
ATOM 695 C CA . LYS A 1 101 ? -0.734 7.064 7.058 1.00 89.12 101 LYS A CA 1
ATOM 696 C C . LYS A 1 101 ? 0.269 6.703 8.160 1.00 89.12 101 LYS A C 1
ATOM 698 O O . LYS A 1 101 ? 1.453 6.990 8.009 1.00 89.12 101 LYS A O 1
ATOM 703 N N . ASP A 1 102 ? -0.179 6.059 9.235 1.00 90.50 102 ASP A N 1
ATOM 704 C CA . ASP A 1 102 ? 0.650 5.622 10.369 1.00 90.50 102 ASP A CA 1
ATOM 705 C C . ASP A 1 102 ? 1.225 4.203 10.191 1.00 90.50 102 ASP A C 1
ATOM 707 O O . ASP A 1 102 ? 2.132 3.793 10.911 1.00 90.50 102 ASP A O 1
ATOM 711 N N . LYS A 1 103 ? 0.724 3.460 9.197 1.00 89.44 103 LYS A N 1
ATOM 712 C CA . LYS A 1 103 ? 1.153 2.105 8.812 1.00 89.44 103 LYS A CA 1
ATOM 713 C C . LYS A 1 103 ? 2.019 2.077 7.551 1.00 89.44 103 LYS A C 1
ATOM 715 O O . LYS A 1 103 ? 2.523 1.014 7.201 1.00 89.44 103 LYS A O 1
ATOM 720 N N . VAL A 1 104 ? 2.190 3.206 6.861 1.00 90.88 104 VAL A N 1
ATOM 721 C CA . VAL A 1 104 ? 2.965 3.300 5.615 1.00 90.88 104 VAL A CA 1
ATOM 722 C C . VAL A 1 104 ? 4.096 4.314 5.706 1.00 90.88 104 VAL A C 1
ATOM 724 O O . VAL A 1 104 ? 4.000 5.334 6.390 1.00 90.88 104 VAL A O 1
ATOM 727 N N . ILE A 1 105 ? 5.165 4.047 4.963 1.00 92.00 105 ILE A N 1
ATOM 728 C CA . ILE A 1 105 ? 6.334 4.920 4.808 1.00 92.00 105 ILE A CA 1
ATOM 729 C C . ILE A 1 105 ? 6.801 4.927 3.358 1.00 92.00 105 ILE A C 1
ATOM 731 O O . ILE A 1 105 ? 6.457 4.044 2.581 1.00 92.00 105 ILE A O 1
ATOM 735 N N . ALA A 1 106 ? 7.595 5.928 2.995 1.00 90.75 106 ALA A N 1
ATOM 736 C CA . ALA A 1 106 ? 8.267 5.993 1.707 1.00 90.75 106 ALA A CA 1
ATOM 737 C C . ALA A 1 106 ? 9.746 6.291 1.953 1.00 90.75 106 ALA A C 1
ATOM 739 O O . ALA A 1 106 ? 10.108 7.435 2.229 1.00 90.75 106 ALA A O 1
ATOM 740 N N . HIS A 1 107 ? 10.609 5.281 1.879 1.00 87.62 107 HIS A N 1
ATOM 741 C CA . HIS A 1 107 ? 12.044 5.532 1.816 1.00 87.62 107 HIS A CA 1
ATOM 742 C C . HIS A 1 107 ? 12.431 5.872 0.376 1.00 87.62 107 HIS A C 1
ATOM 744 O O . HIS A 1 107 ? 12.111 5.123 -0.551 1.00 87.62 107 HIS A O 1
ATOM 750 N N . GLN A 1 108 ? 13.177 6.959 0.180 1.00 81.00 108 GLN A N 1
ATOM 751 C CA . GLN A 1 108 ? 13.996 7.074 -1.022 1.00 81.00 108 GLN A CA 1
ATOM 752 C C . GLN A 1 108 ? 15.204 6.147 -0.879 1.00 81.00 108 GLN A C 1
ATOM 754 O O . GLN A 1 108 ? 15.889 6.147 0.145 1.00 81.00 108 GLN A O 1
ATOM 759 N N . LYS A 1 109 ? 15.443 5.344 -1.915 1.00 68.00 109 LYS A N 1
ATOM 760 C CA . LYS A 1 109 ? 16.677 4.584 -2.083 1.00 68.00 109 LYS A CA 1
ATOM 761 C C . LYS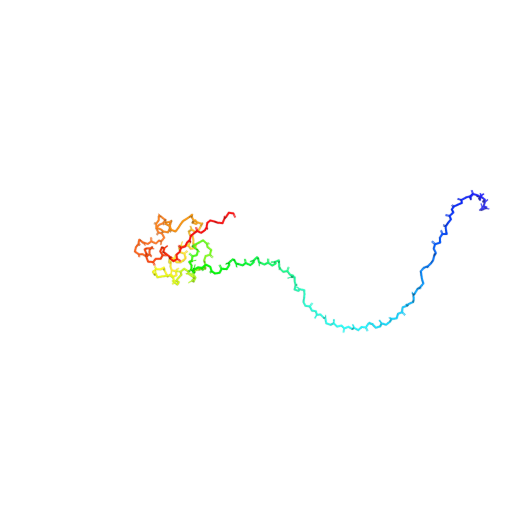 A 1 109 ? 17.706 5.533 -2.701 1.00 68.00 109 LYS A C 1
ATOM 763 O O . LYS A 1 109 ? 17.532 5.921 -3.855 1.00 68.00 109 LYS A O 1
ATOM 768 N N . SER A 1 110 ? 18.702 5.929 -1.913 1.00 54.66 110 SER A N 1
ATOM 769 C CA . SER A 1 110 ? 19.895 6.645 -2.386 1.00 54.66 110 SER A CA 1
ATOM 770 C C . SER A 1 110 ? 20.837 5.729 -3.164 1.00 54.66 110 SER A C 1
ATOM 772 O O . SER A 1 110 ? 20.832 4.509 -2.865 1.00 54.66 110 SER A O 1
#

Organism: NCBI:txid2499852

Foldseek 3Di:
DDDDDDDDDDDDDDDDDDDDDDDDDDDDDDDPPDPDPDDDPDPDDDPQAAALQPHDLVVQCPQPPCHNQLSVVSPVPDDDPWLCVCVVVVSDPPVSSVSRVVRHTHDDDD

pLDDT: mean 72.64, std 20.08, range [40.28, 92.94]

InterPro domains:
  IPR060575 SAM-like, helix-hairpin-helix tandem [PF12836] (49-103)

Sequence (110 aa):
MTPTIRSLAAAILLAGLAAPALAQAPAAMAPATTPAPAGKPAPAAKPALVDINSASPDQLDALPGIGAARAAAIVKGRPYRGKDELLSKKILPSNVYDGIKDKVIAHQKS